Protein AF-A0A3C1SSF2-F1 (afdb_monomer)

Secondary structure (DSSP, 8-state):
--HHHHHH-GGGTT-SS-EEE-TTS-EEE----HHHHHHHHHHHHHHHHHTTT--------------

Radius of gyration: 15.03 Å; Cα contacts (8 Å, |Δi|>4): 38; chains: 1; bounding box: 34×25×34 Å

Solvent-accessible surface area (backbone atoms only — not comparable to full-atom values): 4457 Å² total; per-residue (Å²): 95,54,74,69,60,59,72,67,38,74,83,64,71,79,52,99,62,63,79,43,68,48,99,82,32,43,83,45,77,62,82,88,44,73,70,57,52,50,55,52,50,53,51,50,53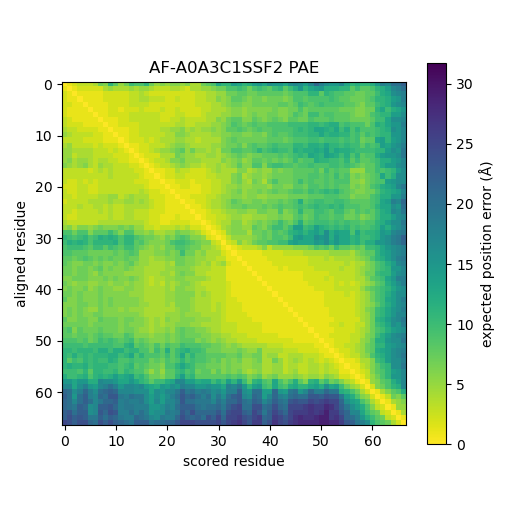,52,50,32,58,76,47,72,69,48,82,76,87,83,74,91,64,78,84,74,81,78,127

pLDDT: mean 80.27, std 17.05, range [28.56, 96.12]

Nearest PDB structures (foldseek):
  7aoi-assembly1_Af  TM=5.341E-01  e=1.893E+00  Trypanosoma brucei
  6hix-assembly1_Af  TM=3.955E-01  e=3.081E+00  Trypanosoma brucei brucei

Sequence (67 aa):
MEWAELLADPVLRDLPYKVELNEYGKMVMNPASNRRGAIQGELYALLRQQLHGRGRPISHALARRQR

Structure (mmCIF, N/CA/C/O backbone):
data_AF-A0A3C1SSF2-F1
#
_entry.id   AF-A0A3C1SSF2-F1
#
loop_
_atom_site.group_PDB
_atom_site.id
_atom_site.type_symbol
_atom_site.label_atom_id
_atom_site.label_alt_id
_atom_site.label_comp_id
_atom_site.label_asym_id
_atom_site.label_entity_id
_atom_site.label_seq_id
_atom_site.pdbx_PDB_ins_code
_atom_site.Cartn_x
_atom_site.Cartn_y
_atom_site.Cartn_z
_atom_site.occupancy
_atom_site.B_iso_or_equiv
_atom_site.auth_seq_id
_atom_site.auth_comp_id
_atom_site.auth_asym_id
_atom_site.auth_atom_id
_atom_site.pdbx_PDB_model_num
ATOM 1 N N . MET A 1 1 ? -1.311 0.893 19.799 1.00 81.38 1 MET A N 1
ATOM 2 C CA . MET A 1 1 ? -2.465 0.134 19.294 1.00 81.38 1 MET A CA 1
ATOM 3 C C . MET A 1 1 ? -1.920 -1.1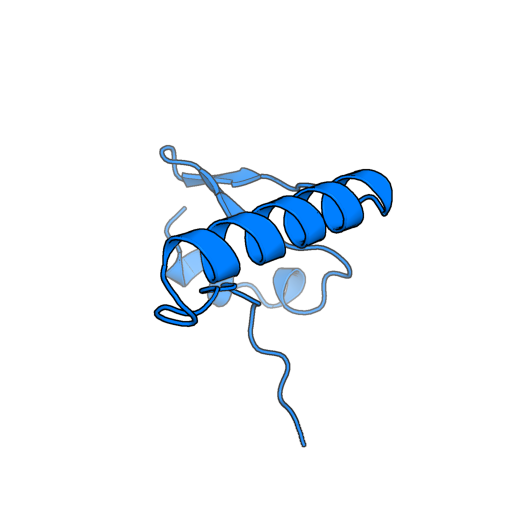24 18.671 1.00 81.38 1 MET A C 1
ATOM 5 O O . MET A 1 1 ? -0.977 -1.030 17.890 1.00 81.38 1 MET A O 1
ATOM 9 N N . GLU A 1 2 ? -2.485 -2.264 19.034 1.00 87.81 2 GLU A N 1
ATOM 10 C CA . GLU A 1 2 ? -2.147 -3.550 18.429 1.00 87.81 2 GLU A CA 1
ATOM 11 C C . GLU A 1 2 ? -2.927 -3.759 17.127 1.00 87.81 2 GLU A C 1
ATOM 13 O O . GLU A 1 2 ? -4.028 -3.237 16.945 1.00 87.81 2 GLU A O 1
ATOM 18 N N . TRP A 1 3 ? -2.393 -4.571 16.211 1.00 84.38 3 TRP A N 1
ATOM 19 C CA . TRP A 1 3 ? -3.074 -4.857 14.940 1.00 84.38 3 TRP A CA 1
ATOM 20 C C . TRP A 1 3 ? -4.470 -5.469 15.145 1.00 84.38 3 TRP A C 1
ATOM 22 O O . TRP A 1 3 ? -5.403 -5.164 14.404 1.00 84.38 3 TRP A O 1
ATOM 32 N N . ALA A 1 4 ? -4.628 -6.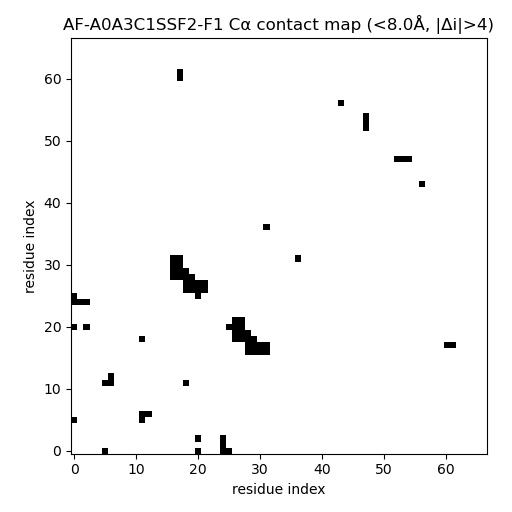291 16.185 1.00 88.38 4 ALA A N 1
ATOM 33 C CA . ALA A 1 4 ? -5.909 -6.894 16.540 1.00 88.38 4 ALA A CA 1
ATOM 34 C C . ALA A 1 4 ? -6.961 -5.849 16.953 1.00 88.38 4 ALA A C 1
ATOM 36 O O . ALA A 1 4 ? -8.126 -5.984 16.586 1.00 88.38 4 ALA A O 1
ATOM 37 N N . GLU A 1 5 ? -6.551 -4.795 17.664 1.00 88.81 5 GLU A N 1
ATOM 38 C CA . GLU A 1 5 ? -7.440 -3.706 18.086 1.00 88.81 5 GLU A CA 1
ATOM 39 C C . GLU A 1 5 ? -7.939 -2.911 16.875 1.00 88.81 5 GLU A C 1
ATOM 41 O O . GLU A 1 5 ? -9.129 -2.629 16.771 1.00 88.81 5 GLU A O 1
ATOM 46 N N . LEU A 1 6 ? -7.051 -2.628 15.914 1.00 86.31 6 LEU A N 1
ATOM 47 C CA . LEU A 1 6 ? -7.407 -1.922 14.681 1.00 86.31 6 LEU A CA 1
ATOM 48 C C . LEU A 1 6 ? -8.426 -2.702 13.838 1.00 86.31 6 LEU A C 1
ATOM 50 O O . LEU A 1 6 ? -9.360 -2.117 13.297 1.00 86.31 6 LEU A O 1
ATOM 54 N N . LEU A 1 7 ? -8.262 -4.024 13.728 1.00 86.12 7 LEU A N 1
ATOM 55 C CA . LEU A 1 7 ? -9.191 -4.887 12.989 1.00 86.12 7 LEU A CA 1
ATOM 56 C C . LEU A 1 7 ? -10.562 -5.026 13.668 1.00 86.12 7 LEU A C 1
ATOM 58 O O . LEU A 1 7 ? -11.553 -5.322 12.994 1.00 86.12 7 LEU A O 1
ATOM 62 N N . ALA A 1 8 ? -10.613 -4.864 14.992 1.00 90.19 8 ALA A N 1
ATOM 63 C CA . ALA A 1 8 ? -11.842 -4.953 15.769 1.00 90.19 8 ALA A CA 1
ATOM 64 C C . ALA A 1 8 ? -12.708 -3.688 15.661 1.00 90.19 8 ALA A C 1
ATOM 66 O O . ALA A 1 8 ? -13.910 -3.768 15.921 1.00 90.19 8 ALA A O 1
ATOM 67 N N . ASP A 1 9 ? -12.134 -2.550 15.256 1.00 88.88 9 ASP A N 1
ATOM 68 C CA . ASP A 1 9 ? -12.854 -1.282 15.150 1.00 88.88 9 ASP A CA 1
ATOM 69 C C . ASP A 1 9 ? -13.806 -1.271 13.930 1.00 88.88 9 ASP A C 1
ATOM 71 O O . ASP A 1 9 ? -13.359 -1.295 12.775 1.00 88.88 9 ASP A O 1
ATOM 75 N N . PRO A 1 10 ? -15.136 -1.218 14.143 1.00 87.56 10 PRO A N 1
ATOM 76 C CA . PRO A 1 10 ? -16.105 -1.226 13.053 1.00 87.56 10 PRO A CA 1
ATOM 77 C C . PRO A 1 10 ? -16.060 0.041 12.189 1.00 87.56 10 PRO A C 1
ATOM 79 O O . PRO A 1 10 ? -16.440 -0.029 11.022 1.00 87.56 10 PRO A O 1
ATOM 82 N N . VAL A 1 11 ? -15.580 1.176 12.711 1.00 8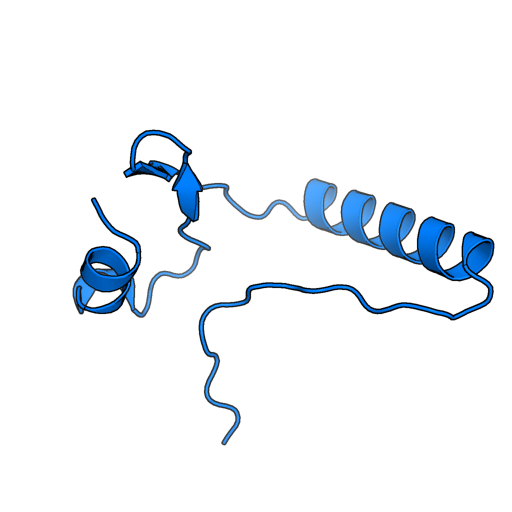7.12 11 VAL A N 1
ATOM 83 C CA . VAL A 1 11 ? -15.487 2.443 11.962 1.00 87.12 11 VAL A CA 1
ATOM 84 C C . VAL A 1 11 ? -14.399 2.367 10.889 1.00 87.12 11 VAL A C 1
ATOM 86 O O . VAL A 1 11 ? -14.507 3.003 9.841 1.00 87.12 11 VAL A O 1
ATOM 89 N N . LEU A 1 12 ? -13.364 1.555 11.116 1.00 85.25 12 LEU A N 1
ATOM 90 C CA . LEU A 1 12 ? -12.215 1.435 10.216 1.00 85.25 12 LEU A CA 1
ATOM 91 C C . LEU A 1 12 ? -12.416 0.403 9.095 1.00 85.25 12 LEU A C 1
ATOM 93 O O . LEU A 1 12 ? -11.605 0.336 8.170 1.00 85.25 12 LEU A O 1
ATOM 97 N N . ARG A 1 13 ? -13.491 -0.395 9.149 1.00 81.25 13 ARG A N 1
ATOM 98 C CA . ARG A 1 13 ? -13.729 -1.522 8.232 1.00 81.25 13 ARG A CA 1
ATOM 99 C C . ARG A 1 13 ? -13.964 -1.097 6.781 1.00 81.25 13 ARG A C 1
ATOM 101 O O . ARG A 1 13 ? -13.451 -1.749 5.875 1.00 81.25 13 ARG A O 1
ATOM 108 N N . ASP A 1 14 ? -14.721 -0.023 6.573 1.00 82.44 14 ASP A N 1
ATOM 109 C CA . ASP A 1 14 ? -15.243 0.367 5.255 1.00 82.44 14 ASP A CA 1
ATOM 110 C C . ASP A 1 14 ? -14.620 1.671 4.726 1.00 82.44 14 ASP A C 1
ATOM 112 O O . ASP A 1 14 ? -15.208 2.387 3.912 1.00 82.44 14 ASP A O 1
ATOM 116 N N . LEU A 1 15 ? -13.405 1.994 5.180 1.00 81.38 15 LEU A N 1
ATOM 117 C CA . LEU A 1 15 ? -12.696 3.184 4.724 1.00 81.38 15 LEU A CA 1
ATOM 118 C C . LEU A 1 15 ? -12.286 3.056 3.245 1.00 81.38 15 LEU A C 1
ATOM 120 O O . LEU A 1 15 ? -11.809 2.004 2.810 1.00 81.38 15 LEU A O 1
ATOM 124 N N . PRO A 1 16 ? -12.395 4.138 2.450 1.00 77.81 16 PRO A N 1
ATOM 125 C CA . PRO A 1 16 ? -12.046 4.114 1.028 1.00 77.81 16 PRO A CA 1
ATOM 126 C C . PRO A 1 16 ? -10.527 4.095 0.773 1.00 77.81 16 PRO A C 1
ATOM 128 O O . PRO A 1 16 ? -10.090 4.116 -0.378 1.00 77.81 16 PRO A O 1
ATOM 131 N N . TYR A 1 17 ? -9.711 4.069 1.827 1.00 76.44 17 TYR A N 1
ATOM 132 C CA . TYR A 1 17 ? -8.254 4.082 1.781 1.00 76.44 17 TYR A CA 1
ATOM 133 C C . TYR A 1 17 ? -7.661 3.028 2.716 1.00 76.44 17 TYR A C 1
ATOM 135 O O . TYR A 1 17 ? -8.301 2.542 3.645 1.00 76.44 17 TYR A O 1
ATOM 143 N N . LYS A 1 18 ? -6.399 2.678 2.461 1.00 76.88 18 LYS A N 1
ATOM 144 C CA . LYS A 1 18 ? -5.658 1.721 3.279 1.00 76.88 18 LYS A CA 1
ATOM 145 C C . LYS A 1 18 ? -5.222 2.367 4.596 1.00 76.88 18 LYS A C 1
ATOM 147 O O . LYS A 1 18 ? -4.671 3.469 4.587 1.00 76.88 18 LYS A O 1
ATOM 152 N N . VAL A 1 19 ? -5.418 1.644 5.694 1.00 83.25 19 VAL A N 1
ATOM 153 C CA . VAL A 1 19 ? -4.906 1.993 7.023 1.00 83.25 19 VAL A CA 1
ATOM 154 C C . VAL A 1 19 ? -3.791 1.021 7.398 1.00 83.25 19 VAL A C 1
ATOM 156 O O . VAL A 1 19 ? -3.907 -0.185 7.175 1.00 83.25 19 VAL A O 1
ATOM 159 N N . GLU A 1 20 ? -2.700 1.551 7.940 1.00 84.00 20 GLU A N 1
ATOM 160 C CA . GLU A 1 20 ? -1.538 0.790 8.402 1.00 84.00 20 GLU A CA 1
ATOM 161 C C . GLU A 1 20 ? -1.153 1.241 9.816 1.00 84.00 20 GLU A C 1
ATOM 163 O O . GLU A 1 20 ? -1.442 2.372 10.208 1.00 84.00 20 GLU A O 1
ATOM 168 N N . LEU A 1 21 ? -0.483 0.374 10.578 1.00 88.19 21 LEU A N 1
ATOM 169 C CA . LEU A 1 21 ? 0.195 0.758 11.816 1.00 88.19 21 LEU A CA 1
ATOM 170 C C . LEU A 1 21 ? 1.692 0.888 11.543 1.00 88.19 21 LEU A C 1
ATOM 172 O O . LEU A 1 21 ? 2.272 0.035 10.871 1.00 88.19 21 LEU A O 1
ATOM 176 N N . ASN A 1 22 ? 2.318 1.941 12.066 1.00 87.75 22 ASN A N 1
ATOM 177 C CA . ASN A 1 22 ? 3.777 2.019 12.099 1.00 87.75 22 ASN A CA 1
ATOM 178 C C . ASN A 1 22 ? 4.357 1.223 13.280 1.00 87.75 22 ASN A C 1
ATOM 180 O O . ASN A 1 22 ? 3.625 0.692 14.114 1.00 87.75 22 ASN A O 1
ATOM 184 N N . GLU A 1 23 ? 5.685 1.185 13.375 1.00 86.81 23 GLU A N 1
ATOM 185 C CA . GLU A 1 23 ? 6.422 0.483 14.438 1.00 86.81 23 GLU A CA 1
ATOM 186 C C . GLU A 1 23 ? 6.096 0.965 15.864 1.00 86.81 23 GLU A C 1
A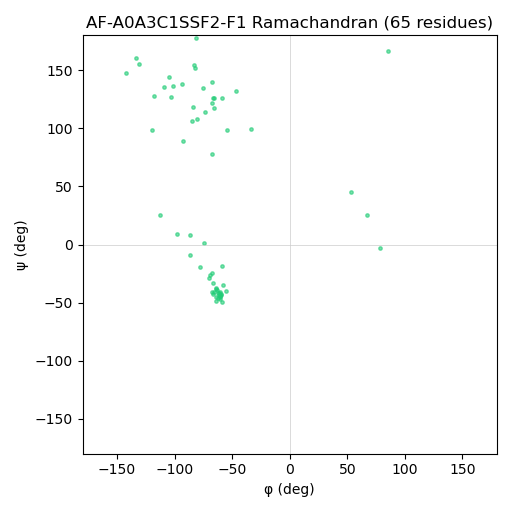TOM 188 O O . GLU A 1 23 ? 6.325 0.245 16.829 1.00 86.81 23 GLU A O 1
ATOM 193 N N . TYR A 1 24 ? 5.511 2.157 16.003 1.00 91.75 24 TYR A N 1
ATOM 194 C CA . TYR A 1 24 ? 5.077 2.727 17.279 1.00 91.75 24 TYR A CA 1
ATOM 195 C C . TYR A 1 24 ? 3.578 2.512 17.548 1.00 91.75 24 TYR A C 1
ATOM 197 O O . TYR A 1 24 ? 3.016 3.125 18.458 1.00 91.75 24 TYR A O 1
ATOM 205 N N . GLY A 1 25 ? 2.896 1.705 16.729 1.00 85.50 25 GLY A N 1
ATOM 206 C CA . GLY A 1 25 ? 1.466 1.431 16.856 1.00 85.50 25 GLY A CA 1
ATOM 207 C C . GLY A 1 25 ? 0.577 2.645 16.575 1.00 85.50 25 GLY A C 1
ATOM 208 O O . GLY A 1 25 ? -0.530 2.720 17.113 1.00 85.50 25 GLY A O 1
ATOM 209 N N . LYS A 1 26 ? 1.051 3.613 15.774 1.00 88.81 26 LYS A N 1
ATOM 210 C CA . LYS A 1 26 ? 0.251 4.751 15.297 1.00 88.81 26 LYS A CA 1
ATOM 211 C C . LYS A 1 26 ? -0.352 4.441 13.934 1.00 88.81 26 LYS A C 1
ATOM 213 O O . LYS A 1 26 ? 0.346 3.937 13.054 1.00 88.81 26 LYS A O 1
ATOM 218 N N . MET A 1 27 ? -1.618 4.812 13.750 1.00 85.38 27 MET A N 1
ATOM 219 C CA . MET A 1 27 ? -2.277 4.740 12.448 1.00 85.38 27 MET A CA 1
ATOM 220 C C . MET A 1 27 ? -1.630 5.712 11.463 1.00 85.38 27 MET A C 1
ATOM 222 O O . MET A 1 27 ? -1.533 6.912 11.725 1.00 85.38 27 MET A O 1
ATOM 226 N N . VAL A 1 28 ? -1.218 5.185 10.316 1.00 83.75 28 VAL A N 1
ATOM 227 C CA . VAL A 1 28 ? -0.709 5.950 9.183 1.00 83.75 28 VAL A CA 1
ATOM 228 C C . VAL A 1 28 ? -1.641 5.720 8.004 1.00 83.75 28 VAL A C 1
ATOM 230 O O . VAL A 1 28 ? -1.943 4.587 7.629 1.00 83.75 28 VAL A O 1
ATOM 233 N N . MET A 1 29 ? -2.093 6.821 7.411 1.00 78.31 29 MET A N 1
ATOM 234 C CA . MET A 1 29 ? -2.861 6.812 6.174 1.00 78.31 29 MET A CA 1
ATOM 235 C C . MET A 1 29 ? -1.946 7.219 5.034 1.00 78.31 29 MET A C 1
ATOM 237 O O . MET A 1 29 ? -1.293 8.262 5.086 1.00 78.31 29 MET A O 1
ATOM 241 N N . ASN A 1 30 ? -1.907 6.395 3.995 1.00 69.00 30 ASN A N 1
ATOM 242 C CA . ASN A 1 30 ? -1.163 6.711 2.792 1.00 69.00 30 ASN A CA 1
ATOM 243 C C . ASN A 1 30 ? -2.129 6.758 1.609 1.00 69.00 30 ASN A C 1
ATOM 245 O O . ASN A 1 30 ? -2.504 5.697 1.100 1.00 69.00 30 ASN A O 1
ATOM 249 N N . PRO A 1 31 ? -2.586 7.953 1.195 1.00 67.50 31 PRO A N 1
ATOM 250 C CA . PRO A 1 31 ? -3.522 8.056 0.090 1.00 67.50 31 PRO A CA 1
ATOM 251 C C . PRO A 1 31 ? -2.900 7.432 -1.160 1.00 67.50 31 PRO A C 1
ATOM 253 O O . PRO A 1 31 ? -1.786 7.769 -1.571 1.00 67.50 31 PRO A O 1
ATOM 256 N N . ALA A 1 32 ? -3.619 6.485 -1.759 1.00 70.25 32 ALA A N 1
ATOM 257 C CA . ALA A 1 32 ? -3.196 5.890 -3.012 1.00 70.25 32 ALA A CA 1
ATOM 258 C C . ALA A 1 32 ? -3.249 6.971 -4.100 1.00 70.25 32 ALA A C 1
ATOM 260 O O . ALA A 1 32 ? -4.311 7.515 -4.391 1.00 70.25 32 ALA A O 1
ATOM 261 N N . SER A 1 33 ? -2.101 7.296 -4.694 1.00 81.69 33 SER A N 1
ATOM 262 C CA . SER A 1 33 ? -2.037 8.150 -5.879 1.00 81.69 33 SER A CA 1
ATOM 263 C C . SER A 1 33 ? -1.747 7.306 -7.115 1.00 81.69 33 SER A C 1
ATOM 265 O O . SER A 1 33 ? -0.961 6.356 -7.055 1.00 81.69 33 SER A O 1
ATOM 267 N N . ASN A 1 34 ? -2.336 7.678 -8.256 1.00 85.06 34 ASN A N 1
ATOM 268 C CA . ASN A 1 34 ? -2.123 6.973 -9.528 1.00 85.06 34 ASN A CA 1
ATOM 269 C C . ASN A 1 34 ? -0.634 6.885 -9.880 1.00 85.06 34 ASN A C 1
ATOM 271 O O . ASN A 1 34 ? -0.149 5.834 -10.288 1.00 85.06 34 ASN A O 1
ATOM 275 N N . ARG A 1 35 ? 0.116 7.966 -9.629 1.00 88.62 35 ARG A N 1
ATOM 276 C CA . ARG A 1 35 ? 1.569 8.004 -9.821 1.00 88.62 35 ARG A CA 1
ATOM 277 C C . ARG A 1 35 ? 2.286 6.956 -8.971 1.00 88.62 35 ARG A C 1
ATOM 279 O O . ARG A 1 35 ? 3.190 6.285 -9.456 1.00 88.62 35 ARG A O 1
ATOM 286 N N . ARG A 1 36 ? 1.896 6.807 -7.703 1.00 84.62 36 ARG A N 1
ATOM 287 C CA . ARG A 1 36 ? 2.507 5.824 -6.803 1.00 84.62 36 ARG A CA 1
ATOM 288 C C . ARG A 1 36 ? 2.191 4.395 -7.232 1.00 84.62 36 ARG A C 1
ATOM 290 O O . ARG A 1 36 ? 3.088 3.560 -7.209 1.00 84.62 36 ARG A O 1
ATOM 297 N N . GLY A 1 37 ? 0.954 4.138 -7.660 1.00 85.19 37 GLY A N 1
ATOM 298 C CA . GLY A 1 37 ? 0.550 2.846 -8.216 1.00 85.19 37 GLY A CA 1
ATOM 299 C C . GLY A 1 37 ? 1.332 2.479 -9.480 1.00 85.19 37 GLY A C 1
ATOM 300 O O . GLY A 1 37 ? 1.817 1.356 -9.583 1.00 85.19 37 GLY A O 1
ATOM 301 N N . ALA A 1 38 ? 1.532 3.435 -10.394 1.00 91.44 38 ALA A N 1
ATOM 302 C CA . ALA A 1 38 ? 2.328 3.232 -11.606 1.00 91.44 38 ALA A CA 1
ATOM 303 C C . ALA A 1 38 ? 3.774 2.819 -11.280 1.00 91.44 38 ALA A C 1
ATOM 305 O O . ALA A 1 38 ? 4.238 1.782 -11.747 1.00 91.44 38 ALA A O 1
ATOM 306 N N . ILE A 1 39 ? 4.438 3.557 -10.382 1.00 93.31 39 ILE A N 1
ATOM 307 C CA . ILE A 1 39 ? 5.813 3.257 -9.950 1.00 93.31 39 ILE A CA 1
ATOM 308 C C . ILE A 1 39 ? 5.905 1.871 -9.285 1.00 93.31 39 ILE A C 1
ATOM 310 O O . ILE A 1 39 ? 6.849 1.123 -9.531 1.00 93.31 39 ILE A O 1
ATOM 314 N N . GLN A 1 40 ? 4.928 1.495 -8.450 1.00 90.75 40 GLN A N 1
ATOM 315 C CA . GLN A 1 40 ? 4.889 0.158 -7.840 1.00 90.75 40 GLN A CA 1
ATOM 316 C C . GLN A 1 40 ? 4.716 -0.952 -8.886 1.00 90.75 40 GLN A C 1
ATOM 318 O O . GLN A 1 40 ? 5.331 -2.011 -8.754 1.00 90.75 40 GLN A O 1
ATOM 323 N N . GLY A 1 41 ? 3.907 -0.713 -9.921 1.00 91.69 41 GLY A N 1
ATOM 324 C CA . GLY A 1 41 ? 3.720 -1.641 -11.036 1.00 91.69 41 GLY A CA 1
ATOM 325 C C . GLY A 1 41 ? 5.001 -1.858 -11.841 1.00 91.69 41 GLY A C 1
ATOM 326 O O . GLY A 1 41 ? 5.365 -3.002 -12.110 1.00 91.69 41 GLY A O 1
ATOM 327 N N . GLU A 1 42 ? 5.721 -0.781 -12.159 1.00 95.62 42 GLU A N 1
ATOM 328 C CA . GLU A 1 42 ? 7.026 -0.850 -12.830 1.00 95.62 42 GLU A CA 1
ATOM 329 C C . GLU A 1 42 ? 8.050 -1.623 -11.991 1.00 95.62 42 GLU A C 1
ATOM 331 O O . GLU A 1 42 ? 8.695 -2.548 -12.488 1.00 95.62 42 GLU A O 1
ATOM 336 N N . LEU A 1 43 ? 8.144 -1.318 -10.691 1.00 94.31 43 LEU A N 1
ATOM 337 C CA . LEU A 1 43 ? 9.032 -2.033 -9.775 1.00 94.31 43 LEU A CA 1
ATOM 338 C C . LEU A 1 43 ? 8.696 -3.529 -9.707 1.00 94.31 43 LEU A C 1
ATOM 340 O O . LEU A 1 43 ? 9.594 -4.370 -9.739 1.00 94.31 43 LEU A O 1
ATOM 344 N N . TYR A 1 44 ? 7.409 -3.872 -9.642 1.00 93.12 44 TYR A N 1
ATOM 345 C CA . TYR A 1 44 ? 6.968 -5.263 -9.657 1.00 93.12 44 TYR A CA 1
ATOM 346 C C . TYR A 1 44 ? 7.382 -5.982 -10.947 1.00 93.12 44 TYR A C 1
ATOM 348 O O . TYR A 1 44 ? 7.888 -7.103 -10.878 1.00 93.12 44 TYR A O 1
ATOM 356 N N . ALA A 1 45 ? 7.215 -5.346 -12.110 1.00 94.06 45 ALA A N 1
ATOM 357 C CA . ALA A 1 45 ? 7.614 -5.922 -13.391 1.00 94.06 45 ALA A CA 1
ATOM 358 C C . ALA A 1 45 ? 9.124 -6.215 -13.437 1.00 94.06 45 ALA A C 1
ATOM 360 O O . ALA A 1 45 ? 9.521 -7.324 -13.804 1.00 94.06 45 ALA A O 1
ATOM 361 N N . LEU A 1 46 ? 9.949 -5.266 -12.980 1.00 96.12 46 LEU A N 1
ATOM 362 C CA . LEU A 1 46 ? 11.405 -5.418 -12.902 1.00 96.12 46 LEU A CA 1
ATOM 363 C C . LEU A 1 46 ? 11.818 -6.553 -11.956 1.00 96.12 46 LEU A C 1
ATOM 365 O O . LEU A 1 46 ? 12.635 -7.401 -12.316 1.00 96.12 46 LEU A O 1
ATOM 369 N N . LEU A 1 47 ? 11.217 -6.622 -10.764 1.00 94.94 47 LEU A N 1
ATOM 370 C CA . LEU A 1 47 ? 11.479 -7.703 -9.810 1.00 94.94 47 LEU A CA 1
ATOM 371 C C . LEU A 1 47 ? 11.085 -9.064 -10.381 1.00 94.94 47 LEU A C 1
ATOM 373 O O . LEU A 1 47 ? 11.829 -10.034 -10.245 1.00 94.94 47 LEU A O 1
ATOM 377 N N . ARG A 1 48 ? 9.939 -9.145 -11.061 1.00 94.12 48 ARG A N 1
ATOM 378 C CA . ARG A 1 48 ? 9.481 -10.387 -11.684 1.00 94.12 48 ARG A CA 1
ATOM 379 C C . ARG A 1 48 ? 10.439 -10.851 -12.783 1.00 94.12 48 ARG A C 1
ATOM 381 O O . ARG A 1 48 ? 10.685 -12.050 -12.899 1.00 94.12 48 ARG A O 1
ATOM 388 N N . GLN A 1 49 ? 10.985 -9.922 -13.568 1.00 95.38 49 GLN A N 1
ATOM 389 C CA . GLN A 1 49 ? 12.000 -10.218 -14.577 1.00 95.38 49 GLN A CA 1
ATOM 390 C C . GLN A 1 49 ? 13.285 -10.751 -13.928 1.00 95.38 49 GLN A C 1
ATOM 392 O O . GLN A 1 49 ? 13.766 -11.813 -14.321 1.00 95.38 49 GLN A O 1
ATOM 397 N N . GLN A 1 50 ? 13.789 -10.072 -12.894 1.00 96.06 50 GLN A N 1
ATOM 398 C CA . GLN A 1 50 ? 15.031 -10.446 -12.209 1.00 96.06 50 GLN A CA 1
ATOM 399 C C . GLN A 1 50 ? 14.929 -11.780 -11.461 1.00 96.06 50 GLN A C 1
ATOM 401 O O . GLN A 1 50 ? 15.893 -12.536 -11.374 1.00 96.06 50 GLN A O 1
ATOM 406 N N . LEU A 1 51 ? 13.749 -12.095 -10.933 1.00 95.56 51 LEU A N 1
ATOM 407 C CA . LEU A 1 51 ? 13.483 -13.358 -10.250 1.00 95.56 51 LEU A CA 1
ATOM 408 C C . LEU A 1 51 ? 13.059 -14.476 -11.215 1.00 95.56 51 LEU A C 1
ATOM 410 O O . LEU A 1 51 ? 12.664 -15.550 -10.762 1.00 95.56 51 LEU A O 1
ATOM 414 N N . HIS A 1 52 ? 13.139 -14.258 -12.533 1.00 94.31 52 HIS A N 1
ATOM 415 C CA . HIS A 1 52 ? 12.749 -15.223 -13.567 1.00 94.31 52 HIS A CA 1
ATOM 416 C C . HIS 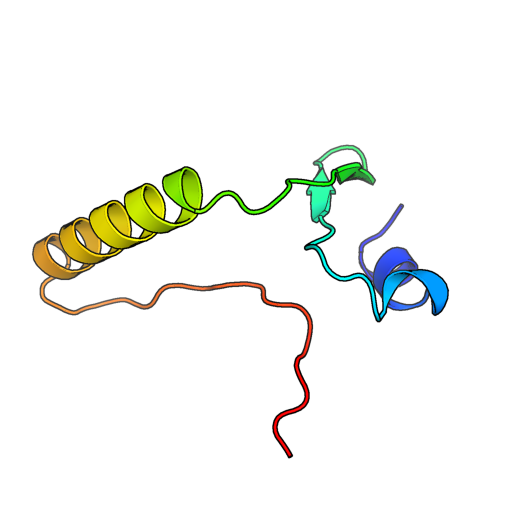A 1 52 ? 11.323 -15.756 -13.379 1.00 94.31 52 HIS A C 1
ATOM 418 O O . HIS A 1 52 ? 11.069 -16.959 -13.426 1.00 94.31 52 HIS A O 1
ATOM 424 N N . GLY A 1 53 ? 10.383 -14.857 -13.094 1.00 90.06 53 GLY A N 1
ATOM 425 C CA . GLY A 1 53 ? 8.988 -15.214 -12.855 1.00 90.06 53 GLY A CA 1
ATOM 426 C C . GLY A 1 53 ? 8.703 -15.784 -11.465 1.00 90.06 53 GLY A C 1
ATOM 427 O O . GLY A 1 53 ? 7.537 -16.047 -11.172 1.00 90.06 53 GLY A O 1
ATOM 428 N N . ARG A 1 54 ? 9.718 -15.969 -10.609 1.00 89.38 54 ARG A N 1
ATOM 429 C CA . ARG A 1 54 ? 9.547 -16.483 -9.244 1.00 89.38 54 ARG A CA 1
ATOM 430 C C . ARG A 1 54 ? 9.133 -15.376 -8.276 1.00 89.38 54 ARG A C 1
ATOM 432 O O . ARG A 1 54 ? 9.496 -14.215 -8.431 1.00 89.38 54 ARG A O 1
ATOM 439 N N . GLY A 1 55 ? 8.420 -15.777 -7.227 1.00 85.06 55 GLY A N 1
ATOM 440 C CA . GLY A 1 55 ? 7.881 -14.865 -6.221 1.00 85.06 55 GLY A CA 1
ATOM 441 C C . GLY A 1 55 ? 6.528 -14.278 -6.621 1.00 85.06 55 GLY A C 1
ATOM 442 O O . GLY A 1 55 ? 6.074 -14.393 -7.757 1.00 85.06 55 GLY A O 1
ATOM 443 N N . ARG A 1 56 ? 5.850 -13.674 -5.647 1.00 82.56 56 ARG A N 1
ATOM 444 C CA . ARG A 1 56 ? 4.566 -12.999 -5.844 1.00 82.56 56 ARG A CA 1
ATOM 445 C C . ARG A 1 56 ? 4.515 -11.748 -4.97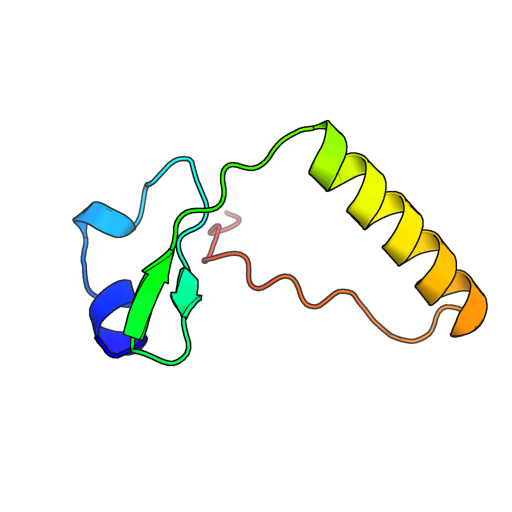5 1.00 82.56 56 ARG A C 1
ATOM 447 O O . ARG A 1 56 ? 5.083 -11.768 -3.881 1.00 82.56 56 ARG A O 1
ATOM 454 N N . PRO A 1 57 ? 3.836 -10.683 -5.419 1.00 78.56 57 PRO A N 1
ATOM 455 C CA . PRO A 1 57 ? 3.627 -9.530 -4.570 1.00 78.56 57 PRO A CA 1
ATOM 456 C C . PRO A 1 57 ? 2.710 -9.958 -3.422 1.00 78.56 57 PRO A C 1
ATOM 458 O O . PRO A 1 57 ? 1.635 -10.518 -3.642 1.00 78.56 57 PRO A O 1
ATOM 461 N N . ILE A 1 58 ? 3.151 -9.725 -2.190 1.00 75.81 58 ILE A N 1
ATOM 462 C CA . ILE A 1 58 ? 2.299 -9.891 -1.015 1.00 75.81 58 ILE A CA 1
ATOM 463 C C . ILE A 1 58 ? 1.679 -8.528 -0.745 1.00 75.81 58 ILE A C 1
ATOM 465 O O . ILE A 1 58 ? 2.225 -7.692 -0.029 1.00 75.81 58 ILE A O 1
ATOM 469 N N . SER A 1 59 ? 0.533 -8.279 -1.367 1.00 63.09 59 SER A N 1
ATOM 470 C CA . SER A 1 59 ? -0.301 -7.153 -0.978 1.00 63.09 59 SER A CA 1
ATOM 471 C C . SER A 1 59 ? -1.106 -7.571 0.248 1.00 63.09 59 SER A C 1
ATOM 473 O O . SER A 1 59 ? -2.043 -8.355 0.133 1.00 63.09 59 SER A O 1
ATOM 475 N N . HIS A 1 60 ? -0.772 -7.028 1.421 1.00 54.81 60 HIS A N 1
ATOM 476 C CA . HIS A 1 60 ? -1.714 -6.973 2.542 1.00 54.81 60 HIS A CA 1
ATOM 477 C C . HIS A 1 60 ? -2.843 -6.005 2.157 1.00 54.81 60 HIS A C 1
ATOM 479 O O . HIS A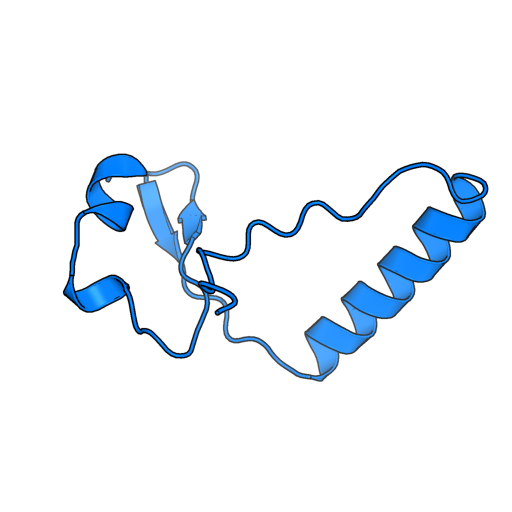 1 60 ? -2.834 -4.829 2.520 1.00 54.81 60 HIS A O 1
ATOM 485 N N . ALA A 1 61 ? -3.768 -6.473 1.324 1.00 48.56 61 ALA A N 1
ATOM 486 C CA . ALA A 1 61 ? -5.065 -5.848 1.160 1.00 48.56 61 ALA A CA 1
ATOM 487 C C . ALA A 1 61 ? -5.953 -6.387 2.284 1.00 48.56 61 ALA A C 1
ATOM 489 O O . ALA A 1 61 ? -6.169 -7.596 2.381 1.00 48.56 61 ALA A O 1
ATOM 490 N N . LEU A 1 62 ? -6.432 -5.488 3.144 1.00 42.38 62 LEU A N 1
ATOM 491 C CA . LEU A 1 62 ? -7.551 -5.766 4.038 1.00 42.38 62 LEU A CA 1
ATOM 492 C C . LEU A 1 62 ? -8.668 -6.430 3.227 1.00 42.38 62 LEU A C 1
ATOM 494 O O . LEU A 1 62 ? -8.985 -5.998 2.117 1.00 42.38 62 LEU A O 1
ATOM 498 N N . ALA A 1 63 ? -9.182 -7.523 3.783 1.00 34.69 63 ALA A N 1
ATOM 499 C CA . ALA A 1 63 ? -10.192 -8.405 3.229 1.00 34.69 63 ALA A CA 1
ATOM 500 C C . ALA A 1 63 ? -11.236 -7.678 2.360 1.00 34.69 63 ALA A C 1
ATOM 502 O O . ALA A 1 63 ? -12.226 -7.155 2.862 1.00 34.69 63 ALA A O 1
ATOM 503 N N . ARG A 1 64 ? -11.082 -7.731 1.033 1.00 34.97 64 ARG A N 1
ATOM 504 C CA . ARG A 1 64 ? -12.250 -7.673 0.154 1.00 34.97 64 ARG A CA 1
ATOM 505 C C . ARG A 1 64 ? -12.785 -9.087 0.049 1.00 34.97 64 ARG A C 1
ATOM 507 O O . ARG A 1 64 ? -12.188 -9.938 -0.604 1.00 34.97 64 ARG A O 1
ATOM 514 N N . ARG A 1 65 ? -13.911 -9.320 0.722 1.00 31.03 65 ARG A N 1
ATOM 515 C CA . ARG A 1 65 ? -14.775 -10.480 0.510 1.00 31.03 65 ARG A CA 1
ATOM 516 C C . ARG A 1 65 ? -15.136 -10.516 -0.978 1.00 31.03 65 ARG A C 1
ATOM 518 O O . ARG A 1 65 ? -15.999 -9.758 -1.412 1.00 31.03 65 ARG A O 1
ATOM 525 N N . GLN A 1 66 ? -14.439 -11.336 -1.763 1.00 28.56 66 GLN A N 1
ATOM 526 C CA . GLN A 1 66 ? -14.974 -11.759 -3.050 1.00 28.56 66 GLN A CA 1
ATOM 527 C C . GLN A 1 66 ? -16.182 -12.643 -2.733 1.00 28.56 66 GLN A C 1
ATOM 529 O O . GLN A 1 66 ? -16.083 -13.567 -1.922 1.00 28.56 66 GLN A O 1
ATOM 534 N N . ARG A 1 67 ? -17.339 -12.234 -3.252 1.00 34.03 67 ARG A N 1
ATOM 535 C CA . ARG A 1 67 ? -18.515 -13.094 -3.346 1.00 34.03 67 ARG A CA 1
ATOM 536 C C . ARG A 1 67 ? -18.283 -14.134 -4.428 1.00 34.03 67 ARG A C 1
ATOM 538 O O . ARG A 1 67 ? -17.573 -13.787 -5.397 1.00 34.03 67 ARG A O 1
#

Mean predicted aligned error: 7.67 Å

Foldseek 3Di:
DDPVVQVPDPVNQPDPFDWDADPVRDIDTDHDDPVVVVVVVVVVVVVCVVVVNDDDDPDPDDDDPDD

=== Feature glossary ===
The record interleaves many kinds of information about one protein. Here is each kind framed as the question it answers.

Q: What known structures does this most resemble?
A: Structural nearest neighbors (via Foldseek easy-search vs the PDB). Reported per hit: target PDB id, E-value, and alignment TM-score. A TM-score above ~0.5 is the conventional threshold for 'same fold'.

Q: Where is each backbone atom in 3D?
A: The mmCIF table is the protein's shape written out atom by atom. For each backbone N, Cα, C, and carbonyl O, it records an (x, y, z) coordinate triple in Å plus the residue type, chain letter, and residue number.

Q: What are the backbone torsion angles?
A: The φ/ψ torsion pair specifies the backbone conformation at each residue. φ rotates about the N–Cα bond, ψ about the Cα–C bond. Steric clashes forbid most of the (φ, ψ) plane — the allowed regions (α-helix basin, β-sheet basin, left-handed helix) are the Ramachandran-allowed regions.

Q: Which residues are buried vs exposed?
A: Solvent-accessible surface area (SASA) is the area in Å² traced out by the centre of a 1.4 Å probe sphere (a water molecule) rolled over the protein's van der Waals surface (Shrake–Rupley / Lee–Richards construction). Buried residues have near-zero SASA; fully exposed residues can exceed 200 Å². The total SASA scales roughly with the number of surface residues.

Q: How confident is the AlphaFold model at each residue?
A: pLDDT is the predicted lDDT-Cα score: AlphaFold's confidence that the local environment of each residue (all inter-atomic distances within 15 Å) is correctly placed. It is a per-residue number between 0 and 100, with higher meaning more reliable.

Q: What does the local fold look like, residue by residue?
A: 3Di is Foldseek's structural alphabet. Each residue is assigned one of twenty discrete states based on how its Cα sits relative to its spatial (not sequential) neighbors. Aligning 3Di strings finds structural homologs roughly as well as full 3D superposition, but orders of magnitude faster.

Q: How big and how compact is the whole molecule?
A: Radius of gyration (Rg) is the root-mean-square distance of Cα atoms from their centroid — a single number for overall size and compactness. A globular domain of N r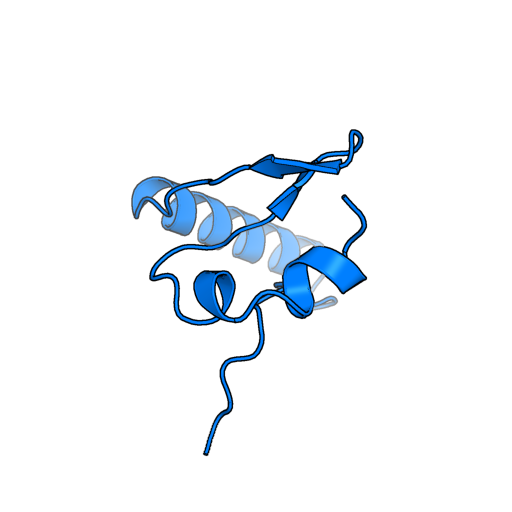esidues has Rg ≈ 2.2·N^0.38 Å; an extended or disordered chain has a much larger Rg. The Cα contact count is the number of residue pairs whose Cα atoms are within 8 Å and are more than four positions apart in sequence — a standard proxy for tertiary packing density. The bounding box is the smallest axis-aligned box enclosing all Cα atoms.

Q: Which residues are in helices, strands, or loops?
A: DSSP 8-state secondary structure assigns each residue one of H (α-helix), G (3₁₀-helix), I (π-helix), E (extended β-strand), B (isolated β-bridge), T (hydrogen-bonded turn), S (bend), or '-' (coil). The assignment is computed from backbone hydrogen-bond geometry via the Kabsch–Sander algorithm.

Q: How mobile is each atom in the crystal?
A: Crystallographic B-factors measure how much each atom's electron density is smeared out, in Å². They rise in mobile loops and surface residues and fall in the buried interior. In AlphaFold models this column is repurposed to hold pLDDT instead.

Q: What if only a Cα trace is available?
A: P-SEA three-state annotation labels each residue as helix, strand, or coil based purely on the geometry of the Cα trace. It serves as a fallback when the full backbone (and thus DSSP) is unavailable.

Q: What family and function is it annotated with?
A: Database cross-references. InterPro integrates a dozen domain/family signature databases into unified entries with residue-range hits. GO terms attach function/process/location labels with evidence codes. CATH codes position the fold in a four-level structural taxonomy. Organism is the NCBI-taxonomy species name.

Q: Are the domains correctly placed relative to each other?
A: Predicted Aligned Error (PAE) is an AlphaFold confidence matrix: entry (i, j) is the expected error in the position of residue j, in ångströms, when the prediction is superimposed on the true structure at residue i. Low PAE within a block of residues means that block is internally rigid and well-predicted; high PAE between two blocks means their relative placement is uncertain even if each block individually is confident.

Q: What do the diagnostic plots show?
A: Three diagnostic plots accompany the record. The Cα contact map visualizes the tertiary structure as a 2D adjacency matrix (8 Å cutoff, sequence-local contacts suppressed). The Ramachandran plot shows the distribution of backbone (φ, ψ) torsions, with points in the α and β basins reflecting secondary structure content. The PAE plot shows AlphaFold's inter-residue confidence as a color matrix.

Q: What is the amino-acid chain?
A: Primary structure: the covalent order of the twenty standard amino acids along the backbone. Two proteins with the same sequence will (almost always) fold to the same structure; two with 30% identity often share a fold but not the details.

Q: What do the rendered images show?
A: The six renders are orthographic views along the three Cartesian axes in both directions. Representation (cartoon, sticks, or surface) and color scheme (sequence-rainbow or by-chain) vary across proteins so the training set covers all the common visualization conventions.